Protein AF-B4HH12-F1 (afdb_monomer_lite)

InterPro domains:
  IPR006631 Protein of unknown function DM4/12 [PF07841] (119-167)

pLDDT: mean 72.87, std 14.89, range [39.16, 94.94]

Foldseek 3Di:
DDDDDDPVVVVVVVVVVVVVVVPDPPPPPQADDQPDKDKDKDKDKDWDDDPDPDTDIDMDIDIDIDDRHNDPVVVVPPPVCPVVVVVPPPPPPPVVVVVVPVPDDPPDPDDPPDDDLVNVLVVVLVVCVVVVHHSVVLVVVLVVCVVPPDDPPDDCVVVSVVCSVSRD

Secondary structure (DSSP, 8-state):
----SSSHHHHHHHHHHHHHHH-----------TT-EEEEEEEEEEEE--SSSS-EEEEEEEEEEEEPPSSGGGGG--TTTHHHHHHS------HHHHHHHTTS-SSS---TTPPPHHHHHHHHHHHHHHTT--THHHHHHHHHHHHSPPPS-SS-HHHHHHHHHHH-

Organism: Drosophila sechellia (NCBI:txid7238)

Sequence (168 aa):
MYRSKLQNVGDFGQVILLLITLIRPIHGLLLFPTSTVLQLTSSVSIPADLNTRTKVFTDMGFQMNYNLPPTVSAFYNATIWADELSRRQKRQLDNSLVSNLQQWDLEGGMHPGDFTAGQLYKGIENMLETYGFHRSCLLRSVCELALHPFAEDHFYGMITQVITFLLT

Structure (mmCIF, N/CA/C/O backbone):
data_AF-B4HH12-F1
#
_entry.id   AF-B4HH12-F1
#
loop_
_atom_site.group_PDB
_atom_site.id
_atom_site.type_symbol
_atom_site.label_atom_id
_atom_site.label_alt_id
_atom_site.label_comp_id
_atom_site.label_asym_id
_atom_site.label_entity_id
_atom_site.label_seq_id
_atom_site.pdbx_PDB_ins_code
_atom_site.Cartn_x
_atom_site.Cartn_y
_atom_site.Cartn_z
_atom_site.occupancy
_atom_site.B_iso_or_equiv
_atom_site.auth_seq_id
_atom_site.auth_comp_id
_atom_site.auth_asym_id
_atom_site.auth_atom_id
_atom_site.pdbx_PDB_model_num
ATOM 1 N N . MET A 1 1 ? 40.071 58.045 -19.387 1.00 39.16 1 MET A N 1
ATOM 2 C CA . MET A 1 1 ? 40.021 57.021 -20.453 1.00 39.16 1 MET A CA 1
ATOM 3 C C . MET A 1 1 ? 40.278 55.669 -19.787 1.00 39.16 1 MET A C 1
ATOM 5 O O . MET A 1 1 ? 41.425 55.324 -19.553 1.00 39.16 1 MET A O 1
ATOM 9 N N . TYR A 1 2 ? 39.228 54.988 -19.314 1.00 40.03 2 TYR A N 1
ATOM 10 C CA . TYR A 1 2 ? 39.339 53.777 -18.485 1.00 40.03 2 TYR A CA 1
ATOM 11 C C . TYR A 1 2 ? 38.849 52.573 -19.291 1.00 40.03 2 TYR A C 1
ATOM 13 O O . TYR A 1 2 ? 37.690 52.532 -19.698 1.00 40.03 2 TYR A O 1
ATOM 21 N N . ARG A 1 3 ? 39.745 51.624 -19.570 1.00 53.22 3 ARG A N 1
ATOM 22 C CA . ARG A 1 3 ? 39.457 50.411 -20.340 1.00 53.22 3 ARG A CA 1
ATOM 23 C C . ARG A 1 3 ? 40.089 49.218 -19.633 1.00 53.22 3 ARG A C 1
ATOM 25 O O . ARG A 1 3 ? 41.295 49.047 -19.742 1.00 53.22 3 ARG A O 1
ATOM 32 N N . SER A 1 4 ? 39.280 48.395 -18.961 1.00 50.25 4 SER A N 1
ATOM 33 C CA . SER A 1 4 ? 39.665 47.028 -18.554 1.00 50.25 4 SER A CA 1
ATOM 34 C C . SER A 1 4 ? 38.536 46.283 -17.823 1.00 50.25 4 SER A C 1
ATOM 36 O O . SER A 1 4 ? 38.546 46.164 -16.605 1.00 50.25 4 SER A O 1
ATOM 38 N N . LYS A 1 5 ? 37.562 45.715 -18.551 1.00 49.97 5 LYS A N 1
ATOM 39 C CA . LYS A 1 5 ? 36.618 44.724 -17.976 1.00 49.97 5 LYS A CA 1
ATOM 40 C C . LYS A 1 5 ? 36.126 43.642 -18.957 1.00 49.97 5 LYS A C 1
ATOM 42 O O . LYS A 1 5 ? 35.138 42.986 -18.664 1.00 49.97 5 LYS A O 1
ATOM 47 N N . LEU A 1 6 ? 36.801 43.409 -20.090 1.00 53.72 6 LEU A N 1
ATOM 48 C CA . LEU A 1 6 ? 36.329 42.421 -21.083 1.00 53.72 6 LEU A CA 1
ATOM 49 C C . LEU A 1 6 ? 37.129 41.105 -21.145 1.00 53.72 6 LEU A C 1
ATOM 51 O O . LEU A 1 6 ? 36.667 40.160 -21.768 1.00 53.72 6 LEU A O 1
ATOM 55 N N . GLN A 1 7 ? 38.296 41.011 -20.499 1.00 53.44 7 GLN A N 1
ATOM 56 C CA . GLN A 1 7 ? 39.184 39.847 -20.664 1.00 53.44 7 GLN A CA 1
ATOM 57 C C . GLN A 1 7 ? 38.871 38.675 -19.713 1.00 53.44 7 GLN A C 1
ATOM 59 O O . GLN A 1 7 ? 39.072 37.526 -20.080 1.00 53.44 7 GLN A O 1
ATOM 64 N N . ASN A 1 8 ? 38.300 38.943 -18.532 1.00 52.97 8 ASN A N 1
ATOM 65 C CA . ASN A 1 8 ? 38.002 37.904 -17.532 1.00 52.97 8 ASN A CA 1
ATOM 66 C C . ASN A 1 8 ? 36.734 37.082 -17.826 1.00 52.97 8 ASN A C 1
ATOM 68 O O . ASN A 1 8 ? 36.575 35.996 -17.284 1.00 52.97 8 ASN A O 1
ATOM 72 N N . VAL A 1 9 ? 35.817 37.574 -18.665 1.00 58.72 9 VAL A N 1
ATOM 73 C CA . VAL A 1 9 ? 34.551 36.866 -18.947 1.00 58.72 9 VAL A CA 1
ATOM 74 C C . VAL A 1 9 ? 34.777 35.669 -19.878 1.00 58.72 9 VAL A C 1
ATOM 76 O O . VAL A 1 9 ? 34.131 34.637 -19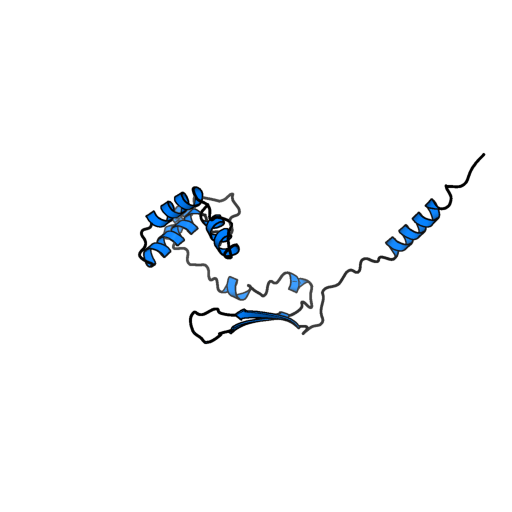.719 1.00 58.72 9 VAL A O 1
ATOM 79 N N . GLY A 1 10 ? 35.728 35.784 -20.813 1.00 58.75 10 GLY A N 1
ATOM 80 C CA . GLY A 1 10 ? 36.083 34.696 -21.726 1.00 58.75 10 GLY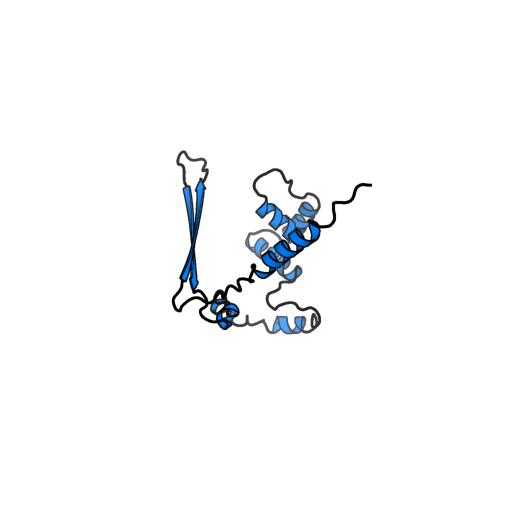 A CA 1
ATOM 81 C C . GLY A 1 10 ? 36.721 33.511 -21.005 1.00 58.75 10 GLY A C 1
ATOM 82 O O . GLY A 1 10 ? 36.354 32.375 -21.278 1.00 58.75 10 GLY A O 1
ATOM 83 N N . ASP A 1 11 ? 37.606 33.780 -20.044 1.00 64.81 11 ASP A N 1
ATOM 84 C CA . ASP A 1 11 ? 38.352 32.751 -19.310 1.00 64.81 11 ASP A CA 1
ATOM 85 C C . ASP A 1 11 ? 37.439 31.946 -18.366 1.00 64.81 11 ASP A C 1
ATOM 87 O O . ASP A 1 11 ? 37.419 30.718 -18.393 1.00 64.81 11 ASP A O 1
ATOM 91 N N . PHE A 1 12 ? 36.549 32.628 -17.632 1.00 67.38 12 PHE A N 1
ATOM 92 C CA . PHE A 1 12 ? 35.521 31.961 -16.822 1.00 67.38 12 PHE A CA 1
ATOM 93 C C . PHE A 1 12 ? 34.551 31.127 -17.668 1.00 67.38 12 PHE A C 1
ATOM 95 O O . PHE A 1 12 ? 34.197 30.016 -17.278 1.00 67.38 12 PHE A O 1
ATOM 102 N N . GLY A 1 13 ? 34.138 31.634 -18.835 1.00 73.12 13 GLY A N 1
ATOM 103 C CA . GLY A 1 13 ? 33.283 30.891 -19.760 1.00 73.12 13 GLY A CA 1
ATOM 104 C C . GLY A 1 13 ? 33.956 29.623 -20.288 1.00 73.12 13 GLY A C 1
ATOM 105 O O . GLY A 1 13 ? 33.317 28.574 -20.346 1.00 73.12 13 GLY A O 1
ATOM 106 N N . GLN A 1 14 ? 35.253 29.693 -20.605 1.00 73.88 14 GLN A N 1
ATOM 107 C CA . GLN A 1 14 ? 36.042 28.544 -21.060 1.00 73.88 14 GLN A CA 1
ATOM 108 C C . GLN A 1 14 ? 36.199 27.494 -19.956 1.00 73.88 14 GLN A C 1
ATOM 110 O O . GLN A 1 14 ? 36.003 26.309 -20.217 1.00 73.88 14 GLN A O 1
ATOM 115 N N . VAL A 1 15 ? 36.474 27.918 -18.718 1.00 77.12 15 VAL A N 1
ATOM 116 C CA . VAL A 1 15 ? 36.591 27.022 -17.556 1.00 77.12 15 VAL A CA 1
ATOM 117 C C . VAL A 1 15 ? 35.260 26.338 -17.243 1.00 77.12 15 VAL A C 1
ATOM 119 O O . VAL A 1 15 ? 35.249 25.140 -16.978 1.00 77.12 15 VAL A O 1
ATOM 122 N N . ILE A 1 16 ? 34.134 27.052 -17.331 1.00 77.00 16 ILE A N 1
ATOM 123 C CA . ILE A 1 16 ? 32.794 26.476 -17.135 1.00 77.00 16 ILE A CA 1
ATOM 124 C C . ILE A 1 16 ? 32.480 25.443 -18.224 1.00 77.00 16 ILE A C 1
ATOM 126 O O . ILE A 1 16 ? 31.984 24.363 -17.911 1.00 77.00 16 ILE A O 1
ATOM 130 N N . LEU A 1 17 ? 32.808 25.723 -19.488 1.00 72.62 17 LEU A N 1
ATOM 131 C CA . LEU A 1 17 ? 32.601 24.778 -20.589 1.00 72.62 17 LEU A CA 1
ATOM 132 C C . LEU A 1 17 ? 33.483 23.522 -20.440 1.00 72.62 17 LEU A C 1
ATOM 134 O O . LEU A 1 17 ? 33.028 22.403 -20.688 1.00 72.62 17 LEU A O 1
ATOM 138 N N . LEU A 1 18 ? 34.723 23.691 -19.973 1.00 72.06 18 LEU A N 1
ATOM 139 C CA . LEU A 1 18 ? 35.629 22.595 -19.610 1.00 72.06 18 LEU A CA 1
ATOM 140 C C . LEU A 1 18 ? 35.088 21.773 -18.433 1.00 72.06 18 LEU A C 1
ATOM 142 O O . LEU A 1 18 ? 35.138 20.547 -18.469 1.00 72.06 18 LEU A O 1
ATOM 146 N N . LEU A 1 19 ? 34.513 22.424 -17.419 1.00 68.25 19 LEU A N 1
ATOM 147 C CA . LEU A 1 19 ? 33.891 21.736 -16.288 1.00 68.25 19 LEU A CA 1
ATOM 148 C C . LEU A 1 19 ? 32.673 20.918 -16.734 1.00 68.25 19 LEU A C 1
ATOM 150 O O . LEU A 1 19 ? 32.549 19.757 -16.361 1.00 68.25 19 LEU A O 1
ATOM 154 N N . ILE A 1 20 ? 31.802 21.493 -17.571 1.00 70.25 20 ILE A N 1
ATOM 155 C CA . ILE A 1 20 ? 30.596 20.827 -18.088 1.00 70.25 20 ILE A CA 1
ATOM 156 C C . ILE A 1 20 ? 30.962 19.620 -18.960 1.00 70.25 20 ILE A C 1
ATOM 158 O O . ILE A 1 20 ? 30.307 18.587 -18.879 1.00 70.25 20 ILE A O 1
ATOM 162 N N . THR A 1 21 ? 32.031 19.712 -19.754 1.00 66.31 21 THR A N 1
ATOM 163 C CA . THR A 1 21 ? 32.511 18.592 -20.585 1.00 66.31 21 THR A CA 1
ATOM 164 C C . THR A 1 21 ? 33.245 17.509 -19.784 1.00 66.31 21 THR A C 1
ATOM 166 O O . THR A 1 21 ? 33.254 16.350 -20.206 1.00 66.31 21 THR A O 1
ATOM 169 N N . LEU A 1 22 ? 33.809 17.840 -18.613 1.00 64.81 22 LEU A N 1
ATOM 170 C CA . LEU A 1 22 ? 34.365 16.858 -17.670 1.00 64.81 22 LEU A CA 1
ATOM 171 C C . LEU A 1 22 ? 33.295 16.118 -16.859 1.00 64.81 22 LEU A C 1
ATOM 173 O O . LEU A 1 22 ? 33.559 15.009 -16.388 1.00 64.81 22 LEU A O 1
ATOM 177 N N . ILE A 1 23 ? 32.094 16.685 -16.716 1.00 66.94 23 ILE A N 1
ATOM 178 C CA . ILE A 1 23 ? 30.938 15.986 -16.148 1.00 66.94 23 ILE A CA 1
ATOM 179 C C . ILE A 1 23 ? 30.432 15.008 -17.210 1.00 66.94 23 ILE A C 1
ATOM 181 O O . ILE A 1 23 ? 29.452 15.241 -17.917 1.00 66.94 23 ILE A O 1
ATOM 185 N N . ARG A 1 24 ? 31.130 13.878 -17.357 1.00 64.56 24 ARG A N 1
ATOM 186 C CA . ARG A 1 24 ? 30.577 12.745 -18.094 1.00 64.56 24 ARG A CA 1
ATOM 187 C C . ARG A 1 24 ? 29.300 12.319 -17.368 1.00 64.56 24 ARG A C 1
ATOM 189 O O . ARG A 1 24 ? 29.374 12.059 -16.165 1.00 64.56 24 ARG A O 1
ATOM 196 N N . PRO A 1 25 ? 28.149 12.208 -18.051 1.00 63.88 25 PRO A N 1
ATOM 197 C CA . PRO A 1 25 ? 26.990 11.567 -17.460 1.00 63.88 25 PRO A CA 1
ATOM 198 C C . PRO A 1 25 ? 27.400 10.140 -17.105 1.00 63.88 25 PRO A C 1
ATOM 200 O O . PRO A 1 25 ? 27.699 9.322 -17.983 1.00 63.88 25 PRO A O 1
ATOM 203 N N . ILE A 1 26 ? 27.482 9.865 -15.805 1.00 61.69 26 ILE A N 1
ATOM 204 C CA . ILE A 1 26 ? 27.681 8.518 -15.291 1.00 61.69 26 ILE A CA 1
ATOM 205 C C . ILE A 1 26 ? 26.377 7.794 -15.601 1.00 61.69 26 ILE A C 1
ATOM 207 O O . ILE A 1 26 ? 25.414 7.855 -14.842 1.00 61.69 26 ILE A O 1
ATOM 211 N N . HIS A 1 27 ? 26.314 7.169 -16.772 1.00 56.72 27 HIS A N 1
ATOM 212 C CA . HIS A 1 27 ? 25.242 6.247 -17.092 1.00 56.72 27 HIS A CA 1
ATOM 213 C C . HIS A 1 27 ? 25.460 5.029 -16.199 1.00 56.72 27 HIS A C 1
ATOM 215 O O . HIS A 1 27 ? 26.267 4.151 -16.498 1.00 56.72 27 HIS A O 1
ATOM 221 N N . GLY A 1 28 ? 24.808 5.041 -15.038 1.00 61.44 28 GLY A N 1
ATOM 222 C CA . GLY A 1 28 ? 24.802 3.918 -14.119 1.00 61.44 28 GLY A CA 1
ATOM 223 C C . GLY A 1 28 ? 24.061 2.761 -14.770 1.00 61.44 28 GLY A C 1
ATOM 224 O O . GLY A 1 28 ? 22.835 2.759 -14.835 1.00 61.44 28 GLY A O 1
ATOM 225 N N . LEU A 1 29 ? 24.807 1.785 -15.275 1.00 65.06 29 LEU A N 1
ATOM 226 C CA . LEU A 1 29 ? 24.247 0.511 -15.691 1.00 65.06 29 LEU A CA 1
ATOM 227 C C . LEU A 1 29 ? 23.844 -0.238 -14.410 1.00 65.06 29 LEU A C 1
ATOM 229 O O . LEU A 1 29 ? 24.700 -0.785 -13.724 1.00 65.06 29 LEU A O 1
ATOM 233 N N . LEU A 1 30 ? 22.552 -0.238 -14.066 1.00 72.88 30 LEU A N 1
ATOM 234 C CA . LEU A 1 30 ? 21.973 -0.951 -12.910 1.00 72.88 30 LEU A CA 1
ATOM 235 C C . LEU A 1 30 ? 21.948 -2.485 -13.109 1.00 72.88 30 LEU A C 1
ATOM 237 O O . LEU A 1 30 ? 21.033 -3.165 -12.656 1.00 72.88 30 LEU A O 1
ATOM 241 N N . LEU A 1 31 ? 22.929 -3.040 -13.822 1.00 82.56 31 LEU A N 1
ATOM 242 C CA . LEU A 1 31 ? 23.078 -4.480 -13.992 1.00 82.56 31 LEU A CA 1
ATOM 243 C C . LEU A 1 31 ? 24.026 -5.004 -12.926 1.00 82.56 31 LEU A C 1
ATOM 245 O O . LEU A 1 31 ? 25.172 -4.563 -12.821 1.00 82.56 31 LEU A O 1
ATOM 249 N N . PHE A 1 32 ? 23.539 -5.958 -12.147 1.00 86.69 32 PHE A N 1
ATOM 250 C CA . PHE A 1 32 ? 24.303 -6.560 -11.067 1.00 86.69 32 PHE A CA 1
ATOM 251 C C . PHE A 1 32 ? 24.727 -7.986 -11.444 1.00 86.69 32 PHE A C 1
ATOM 253 O O . PHE A 1 32 ? 24.035 -8.652 -12.215 1.00 86.69 32 PHE A O 1
ATOM 260 N N . PRO A 1 33 ? 25.861 -8.489 -10.929 1.00 87.75 33 PRO A N 1
ATOM 261 C CA . PRO A 1 33 ? 26.263 -9.874 -11.143 1.00 87.75 33 PRO A CA 1
ATOM 262 C C . PRO A 1 33 ? 25.163 -10.873 -10.768 1.00 87.75 33 PRO A C 1
ATOM 264 O O . PRO A 1 33 ? 24.355 -10.633 -9.864 1.00 87.75 33 PRO A O 1
ATOM 267 N N . THR A 1 34 ? 25.162 -12.028 -11.434 1.00 81.69 34 THR A N 1
ATOM 268 C CA . THR A 1 34 ? 24.257 -13.133 -11.102 1.00 81.69 34 THR A CA 1
ATOM 269 C C . THR A 1 34 ? 24.426 -13.520 -9.630 1.00 81.69 34 THR A C 1
ATOM 271 O O . THR A 1 34 ? 25.556 -13.712 -9.188 1.00 81.69 34 THR A O 1
ATOM 274 N N . SER A 1 35 ? 23.314 -13.667 -8.897 1.00 84.38 35 SER A N 1
ATOM 275 C CA . SER A 1 35 ? 23.266 -13.976 -7.452 1.00 84.38 35 SER A CA 1
ATOM 276 C C . SER A 1 35 ? 23.506 -12.801 -6.488 1.00 84.38 35 SER A C 1
ATOM 278 O O . SER A 1 35 ? 23.854 -13.013 -5.325 1.00 84.38 35 SER A O 1
ATOM 280 N N . THR A 1 36 ? 23.294 -11.562 -6.928 1.00 88.31 36 THR A N 1
ATOM 281 C CA . THR A 1 36 ? 23.292 -10.398 -6.030 1.00 88.31 36 THR A CA 1
ATOM 282 C C . THR A 1 36 ? 21.926 -10.192 -5.372 1.00 88.31 36 THR A C 1
ATOM 284 O O . THR A 1 36 ? 20.888 -10.194 -6.035 1.00 88.31 36 THR A O 1
ATOM 287 N N . VAL A 1 37 ? 21.931 -10.008 -4.048 1.00 89.00 37 VAL A N 1
ATOM 288 C CA . VAL A 1 37 ? 20.721 -9.814 -3.238 1.00 89.00 37 VAL A CA 1
ATOM 289 C C . VAL A 1 37 ? 20.834 -8.502 -2.471 1.00 89.00 37 VAL A C 1
ATOM 291 O O . VAL A 1 37 ? 21.808 -8.276 -1.754 1.00 89.00 37 VAL A O 1
ATOM 294 N N . LEU A 1 38 ? 19.828 -7.641 -2.620 1.00 89.50 38 LEU A N 1
ATOM 295 C CA . LEU A 1 38 ? 19.630 -6.447 -1.810 1.00 89.50 38 LEU A CA 1
ATOM 296 C C . LEU A 1 38 ? 18.666 -6.777 -0.671 1.00 89.50 38 LEU A C 1
ATOM 298 O O . LEU A 1 38 ? 17.506 -7.106 -0.915 1.00 89.50 38 LEU A O 1
ATOM 302 N N . GLN A 1 39 ? 19.130 -6.644 0.567 1.00 93.69 39 GLN A N 1
ATOM 303 C CA . GLN A 1 39 ? 18.301 -6.826 1.752 1.00 93.69 39 GLN A CA 1
ATOM 304 C C . GLN A 1 39 ? 18.005 -5.473 2.403 1.00 93.69 39 GLN A C 1
ATOM 306 O O . GLN A 1 39 ? 18.923 -4.749 2.789 1.00 93.69 39 GLN A O 1
ATOM 311 N N . LEU A 1 40 ? 16.721 -5.154 2.557 1.00 92.62 40 LEU A N 1
ATOM 312 C CA . LEU A 1 40 ? 16.240 -4.017 3.334 1.00 92.62 40 LEU A CA 1
ATOM 313 C C . LEU A 1 40 ? 15.618 -4.535 4.629 1.00 92.62 40 LEU A C 1
ATOM 315 O O . LEU A 1 40 ? 14.650 -5.295 4.600 1.00 92.62 40 LEU A O 1
ATOM 319 N N . THR A 1 41 ? 16.172 -4.112 5.762 1.00 94.94 41 THR A N 1
ATOM 320 C CA . THR A 1 41 ? 15.632 -4.420 7.088 1.00 94.94 41 THR A CA 1
ATOM 321 C C . THR A 1 41 ? 15.168 -3.125 7.741 1.00 94.94 41 THR A C 1
ATOM 323 O O . THR A 1 41 ? 15.929 -2.164 7.821 1.00 94.94 41 THR A O 1
ATOM 326 N N . SER A 1 42 ? 13.925 -3.096 8.212 1.00 94.31 42 SER A N 1
ATOM 327 C CA . SER A 1 42 ? 13.353 -1.982 8.967 1.00 94.31 42 SER A CA 1
ATOM 328 C C . SER A 1 42 ? 12.739 -2.517 10.251 1.00 94.31 42 SER A C 1
ATOM 330 O O . SER A 1 42 ? 12.119 -3.578 10.245 1.00 94.31 42 SER A O 1
ATOM 332 N N . SER A 1 43 ? 12.918 -1.806 11.357 1.00 94.44 43 SER A N 1
ATOM 333 C CA . SER A 1 43 ? 12.289 -2.147 12.627 1.00 94.44 43 SER A CA 1
ATOM 334 C C . SER A 1 43 ? 11.617 -0.924 13.229 1.00 94.44 43 SER A C 1
ATOM 336 O O . SER A 1 43 ? 12.129 0.193 13.153 1.00 94.44 43 SER A O 1
ATOM 338 N N . VAL A 1 44 ? 10.449 -1.147 13.820 1.00 92.56 44 VAL A N 1
ATOM 339 C CA . VAL A 1 44 ? 9.661 -0.128 14.507 1.00 92.56 44 VAL A CA 1
ATOM 340 C C . VAL A 1 44 ? 9.297 -0.677 15.876 1.00 92.56 44 VAL A C 1
ATOM 342 O O . VAL A 1 44 ? 8.698 -1.745 15.967 1.00 92.56 44 VAL A O 1
ATOM 345 N N . SER A 1 45 ? 9.658 0.048 16.930 1.00 92.56 45 SER A N 1
ATOM 346 C CA . SER A 1 45 ? 9.293 -0.281 18.305 1.00 92.56 45 SER A CA 1
ATOM 347 C C . SER A 1 45 ? 8.336 0.774 18.845 1.00 92.56 45 SER A C 1
ATOM 349 O O . SER A 1 45 ? 8.589 1.977 18.749 1.00 92.56 45 SER A O 1
ATOM 351 N N . ILE A 1 46 ? 7.201 0.330 19.380 1.00 88.50 46 ILE A N 1
ATOM 352 C CA . ILE A 1 46 ? 6.155 1.211 19.902 1.00 88.50 46 ILE A CA 1
ATOM 353 C C . ILE A 1 46 ? 5.869 0.812 21.353 1.00 88.50 46 ILE A C 1
ATOM 355 O O . ILE A 1 46 ? 5.545 -0.353 21.616 1.00 88.50 46 ILE A O 1
ATOM 359 N N . PRO A 1 47 ? 5.976 1.747 22.316 1.00 85.69 47 PRO A N 1
ATOM 360 C CA . PRO A 1 47 ? 5.524 1.492 23.675 1.00 85.69 47 PRO A CA 1
ATOM 361 C C . PRO A 1 47 ? 3.994 1.390 23.685 1.00 85.69 47 PRO A C 1
ATOM 363 O O . PRO A 1 47 ? 3.302 2.312 23.259 1.00 85.69 47 PRO A O 1
ATOM 366 N N . ALA A 1 48 ? 3.465 0.270 24.173 1.00 79.88 48 ALA A N 1
ATOM 367 C CA . ALA A 1 48 ? 2.034 0.095 24.369 1.00 79.88 48 ALA A CA 1
ATOM 368 C C . ALA A 1 48 ? 1.664 0.614 25.766 1.00 79.88 48 ALA A C 1
ATOM 370 O O . ALA A 1 48 ? 2.041 0.022 26.782 1.00 79.88 48 ALA A O 1
ATOM 371 N N . ASP A 1 49 ? 0.960 1.746 25.810 1.00 73.50 49 ASP A N 1
ATOM 372 C CA . ASP A 1 49 ? 0.502 2.355 27.058 1.00 73.50 49 ASP A CA 1
ATOM 373 C C . ASP A 1 49 ? -0.788 1.660 27.521 1.00 73.50 49 ASP A C 1
ATOM 375 O O . ASP A 1 49 ? -1.878 1.901 27.001 1.00 73.50 49 ASP A O 1
ATOM 379 N N . LEU A 1 50 ? -0.649 0.702 28.441 1.00 72.44 50 LEU A N 1
ATOM 380 C CA . LEU A 1 50 ? -1.767 -0.022 29.047 1.00 72.44 50 LEU A CA 1
ATOM 381 C C . LEU A 1 50 ? -2.033 0.527 30.455 1.00 72.44 50 LEU A C 1
ATOM 383 O O . LEU A 1 50 ? -1.108 0.808 31.208 1.00 72.44 50 LEU A O 1
ATOM 387 N N . ASN A 1 51 ? -3.306 0.562 30.866 1.00 73.38 51 ASN A N 1
ATOM 388 C CA . ASN A 1 51 ? -3.766 1.003 32.199 1.00 73.38 51 ASN A CA 1
ATOM 389 C C . ASN A 1 51 ? -3.290 0.102 33.374 1.00 73.38 51 ASN A C 1
ATOM 391 O O . ASN A 1 51 ? -3.692 0.258 34.525 1.00 73.38 51 ASN A O 1
ATOM 395 N N . THR A 1 52 ? -2.451 -0.893 33.102 1.00 68.44 52 THR A N 1
ATOM 396 C CA . THR A 1 52 ? -1.900 -1.828 34.089 1.00 68.44 52 THR A CA 1
ATOM 397 C C . THR A 1 52 ? -0.441 -1.486 34.383 1.00 68.44 52 THR A C 1
ATOM 399 O O . THR A 1 52 ? 0.284 -1.078 33.487 1.00 68.44 52 THR A O 1
ATOM 402 N N . ARG A 1 53 ? 0.035 -1.717 35.618 1.00 71.12 53 ARG A N 1
ATOM 403 C CA . ARG A 1 53 ? 1.403 -1.392 36.107 1.00 71.12 53 ARG A CA 1
ATOM 404 C C . ARG A 1 53 ? 2.585 -2.000 35.314 1.00 71.12 53 ARG A C 1
ATOM 406 O O . ARG A 1 53 ? 3.735 -1.805 35.702 1.00 71.12 53 ARG A O 1
ATOM 413 N N . THR A 1 54 ? 2.339 -2.744 34.243 1.00 73.44 54 THR A N 1
ATOM 414 C CA . THR A 1 54 ? 3.341 -3.414 33.408 1.00 73.44 54 THR A CA 1
ATOM 415 C C . THR A 1 54 ? 3.511 -2.681 32.080 1.00 73.44 54 THR A C 1
ATOM 417 O O . THR A 1 54 ? 2.555 -2.560 31.319 1.00 73.44 54 THR A O 1
ATOM 420 N N . LYS A 1 55 ? 4.736 -2.233 31.778 1.00 77.25 55 LYS A N 1
ATOM 421 C CA . LYS A 1 55 ? 5.073 -1.640 30.477 1.00 77.25 55 LYS A CA 1
ATOM 422 C C . LYS A 1 55 ? 5.247 -2.749 29.444 1.00 77.25 55 LYS A C 1
ATOM 424 O O . LYS A 1 55 ? 6.053 -3.652 29.661 1.00 77.25 55 LYS A O 1
ATOM 429 N N . VAL A 1 56 ? 4.508 -2.671 28.342 1.00 83.00 56 VAL A N 1
ATOM 430 C CA . VAL A 1 56 ? 4.602 -3.611 27.219 1.00 83.00 56 VAL A CA 1
ATOM 431 C C . VAL A 1 56 ? 5.179 -2.866 26.020 1.00 83.00 56 VAL A C 1
ATOM 433 O O . VAL A 1 56 ? 4.781 -1.740 25.733 1.00 83.00 56 VAL A O 1
ATOM 436 N N . PHE A 1 57 ? 6.128 -3.485 25.325 1.00 87.00 57 PHE A N 1
ATOM 437 C CA . PHE A 1 57 ? 6.705 -2.956 24.092 1.00 87.00 57 PHE A CA 1
ATOM 438 C C . PHE A 1 57 ? 6.295 -3.865 22.940 1.00 87.00 57 PHE A C 1
ATOM 440 O O . PHE A 1 57 ? 6.313 -5.088 23.082 1.00 87.00 57 PHE A O 1
ATOM 447 N N . THR A 1 58 ? 5.878 -3.263 21.829 1.00 87.25 58 THR A N 1
ATOM 448 C CA . THR A 1 58 ? 5.566 -3.988 20.596 1.00 87.25 58 THR A CA 1
ATOM 449 C C . THR A 1 58 ? 6.629 -3.664 19.565 1.00 87.25 58 THR A C 1
ATOM 451 O O . THR A 1 58 ? 6.773 -2.506 19.175 1.00 87.25 58 THR A O 1
ATOM 454 N N . ASP A 1 59 ? 7.340 -4.692 19.116 1.00 92.00 59 ASP A N 1
ATOM 455 C CA . ASP A 1 59 ? 8.384 -4.577 18.107 1.00 92.00 59 ASP A CA 1
ATOM 456 C C . ASP A 1 59 ? 7.905 -5.208 16.797 1.00 92.00 59 ASP A C 1
ATOM 458 O O . ASP A 1 59 ? 7.500 -6.370 16.751 1.00 92.00 59 ASP A O 1
ATOM 462 N N . MET A 1 60 ? 7.950 -4.434 15.718 1.00 91.06 60 MET A N 1
ATOM 463 C CA . MET A 1 60 ? 7.669 -4.887 14.361 1.00 91.06 60 MET A CA 1
ATOM 464 C C . MET A 1 60 ? 8.971 -4.903 13.570 1.00 91.06 60 MET A C 1
ATOM 466 O O . MET A 1 60 ? 9.641 -3.880 13.442 1.00 91.06 60 MET A O 1
ATOM 470 N N . GLY A 1 61 ? 9.330 -6.069 13.038 1.00 93.12 61 GLY A N 1
ATOM 471 C CA . GLY A 1 61 ? 10.472 -6.244 12.149 1.00 93.12 61 GLY A CA 1
ATOM 472 C C . GLY A 1 61 ? 10.006 -6.535 10.728 1.00 93.12 61 GLY A C 1
ATOM 473 O O . GLY A 1 61 ? 9.243 -7.469 10.501 1.00 93.12 61 GLY A O 1
ATOM 474 N N . PHE A 1 62 ? 10.497 -5.757 9.772 1.00 93.00 62 PHE A N 1
ATOM 475 C CA . PHE A 1 62 ? 10.293 -5.953 8.345 1.00 93.00 62 PHE A CA 1
ATOM 476 C C . PHE A 1 62 ? 11.623 -6.343 7.711 1.00 93.00 62 PHE A C 1
ATOM 478 O O . PHE A 1 62 ? 12.627 -5.648 7.869 1.00 93.00 62 PHE A O 1
ATOM 485 N N . GLN A 1 63 ? 11.625 -7.443 6.967 1.00 93.75 63 GLN A N 1
ATOM 486 C CA . GLN A 1 63 ? 12.757 -7.856 6.150 1.00 93.75 63 GLN A CA 1
ATOM 487 C C . GLN A 1 63 ? 12.270 -8.060 4.722 1.00 93.75 63 GLN A C 1
ATOM 489 O O . GLN A 1 63 ? 11.335 -8.819 4.476 1.00 93.75 63 GLN A O 1
ATOM 494 N N . MET A 1 64 ? 12.911 -7.375 3.785 1.00 90.31 64 MET A N 1
ATOM 495 C CA . MET A 1 64 ? 12.630 -7.484 2.362 1.00 90.31 64 MET A CA 1
ATOM 496 C C . MET A 1 64 ? 13.913 -7.884 1.644 1.00 90.31 64 MET A C 1
ATOM 498 O O . MET A 1 64 ? 14.930 -7.204 1.767 1.00 90.31 64 MET A O 1
ATOM 502 N N . ASN A 1 65 ? 13.859 -8.980 0.893 1.00 89.81 65 ASN A N 1
ATOM 503 C CA . ASN A 1 65 ? 14.977 -9.480 0.101 1.00 89.81 65 ASN A CA 1
ATOM 504 C C . ASN A 1 65 ? 14.639 -9.340 -1.383 1.00 89.81 65 ASN A C 1
ATOM 506 O O . ASN A 1 65 ? 13.654 -9.907 -1.851 1.00 89.81 65 ASN A O 1
ATOM 510 N N . TYR A 1 66 ? 15.465 -8.600 -2.115 1.00 85.12 66 TYR A N 1
ATOM 511 C CA . TYR A 1 66 ? 15.300 -8.341 -3.539 1.00 85.12 66 TYR A CA 1
ATOM 512 C C . TYR A 1 66 ? 16.470 -8.937 -4.315 1.00 85.12 66 TYR A C 1
ATOM 514 O O . TYR A 1 66 ? 17.623 -8.564 -4.102 1.00 85.12 66 TYR A O 1
ATOM 522 N N . ASN A 1 67 ? 16.176 -9.835 -5.254 1.00 86.00 67 ASN A N 1
ATOM 523 C CA . ASN A 1 67 ? 17.170 -10.284 -6.224 1.00 86.00 67 ASN A CA 1
ATOM 524 C C . ASN A 1 67 ? 17.418 -9.153 -7.219 1.00 86.00 67 ASN A C 1
ATOM 526 O O . ASN A 1 67 ? 16.492 -8.709 -7.900 1.00 86.00 67 ASN A O 1
ATOM 530 N N . LEU A 1 68 ? 18.657 -8.679 -7.293 1.00 86.69 68 LEU A N 1
ATOM 531 C CA . LEU A 1 68 ? 19.003 -7.589 -8.191 1.00 86.69 68 LEU A CA 1
ATOM 532 C C . LEU A 1 68 ? 19.065 -8.097 -9.644 1.00 86.69 68 LEU A C 1
ATOM 534 O O . LEU A 1 68 ? 19.535 -9.212 -9.889 1.00 86.69 68 LEU A O 1
ATOM 538 N N . PRO A 1 69 ? 18.572 -7.312 -10.617 1.00 85.94 69 PRO A N 1
ATOM 539 C CA . PRO A 1 69 ? 18.433 -7.760 -11.996 1.00 85.94 69 PRO A CA 1
ATOM 540 C C . PRO A 1 69 ? 19.803 -7.871 -12.693 1.00 85.94 69 PRO A C 1
ATOM 542 O O . PRO A 1 69 ? 20.520 -6.872 -12.807 1.00 85.94 69 PRO A O 1
ATOM 545 N N . PRO A 1 70 ? 20.169 -9.055 -13.225 1.00 85.38 70 PRO A N 1
ATOM 546 C CA . PRO A 1 70 ? 21.385 -9.211 -14.020 1.00 85.38 70 PRO A CA 1
ATOM 547 C C . PRO A 1 70 ? 21.193 -8.805 -15.486 1.00 85.38 70 PRO A C 1
ATOM 549 O O . PRO A 1 70 ? 22.167 -8.636 -16.217 1.00 85.38 70 PRO A O 1
ATOM 552 N N . THR A 1 71 ? 19.942 -8.651 -15.936 1.00 85.44 71 THR A N 1
ATOM 553 C CA . THR A 1 71 ? 19.579 -8.330 -17.321 1.00 85.44 71 THR A CA 1
ATOM 554 C C . THR A 1 71 ? 18.541 -7.212 -17.387 1.00 85.44 71 THR A C 1
ATOM 556 O O . THR A 1 71 ? 17.735 -7.024 -16.478 1.00 85.44 71 THR A O 1
ATOM 559 N N . VAL A 1 72 ? 18.509 -6.493 -18.514 1.00 82.75 72 VAL A N 1
ATOM 560 C CA . VAL A 1 72 ? 17.552 -5.395 -18.752 1.00 82.75 72 VAL A CA 1
ATOM 561 C C . VAL A 1 72 ? 16.089 -5.854 -18.792 1.00 82.75 72 VAL A C 1
ATOM 563 O O . VAL A 1 72 ? 15.191 -5.094 -18.446 1.00 82.75 72 VAL A O 1
ATOM 566 N N . SER A 1 73 ? 15.829 -7.108 -19.172 1.00 80.31 73 SER A N 1
ATOM 567 C CA . SER A 1 73 ? 14.473 -7.665 -19.207 1.00 80.31 73 SER A CA 1
ATOM 568 C C . SER A 1 73 ? 13.886 -7.899 -17.813 1.00 80.31 73 SER A C 1
ATOM 570 O O . SER A 1 73 ? 12.668 -7.882 -17.655 1.00 80.31 73 SER A O 1
ATOM 572 N N . ALA A 1 74 ? 14.731 -8.074 -16.793 1.00 75.62 74 ALA A N 1
ATOM 573 C CA . ALA A 1 74 ? 14.287 -8.321 -15.426 1.00 75.62 74 ALA A CA 1
ATOM 574 C C . ALA A 1 74 ? 13.673 -7.078 -14.750 1.00 75.62 74 ALA A C 1
ATOM 576 O O . ALA A 1 74 ? 12.897 -7.238 -13.815 1.00 75.62 74 ALA A O 1
ATOM 577 N N . PHE A 1 75 ? 13.928 -5.859 -15.246 1.00 74.56 75 PHE A N 1
ATOM 578 C CA . PHE A 1 75 ? 13.293 -4.632 -14.731 1.00 74.56 75 PHE A CA 1
ATOM 579 C C . PHE A 1 75 ? 11.791 -4.556 -15.009 1.00 74.56 75 PHE A C 1
ATOM 581 O O . PHE A 1 75 ? 11.057 -3.901 -14.276 1.00 74.56 75 PHE A O 1
ATOM 588 N N . TYR A 1 76 ? 11.338 -5.221 -16.070 1.00 69.62 76 TYR A N 1
ATOM 589 C CA . TYR A 1 76 ? 9.943 -5.193 -16.504 1.00 69.62 76 TYR A CA 1
ATOM 590 C C . TYR A 1 76 ? 9.153 -6.411 -16.016 1.00 69.62 76 TYR A C 1
ATOM 592 O O . TYR A 1 76 ? 7.946 -6.490 -16.229 1.00 69.62 76 TYR A O 1
ATOM 600 N N . ASN A 1 77 ? 9.817 -7.360 -15.350 1.00 66.62 77 ASN A N 1
ATOM 601 C CA . ASN A 1 77 ? 9.179 -8.527 -14.763 1.00 66.62 77 ASN A CA 1
ATOM 602 C C . ASN A 1 77 ? 8.927 -8.265 -13.274 1.00 66.62 77 ASN A C 1
ATOM 604 O O . ASN A 1 77 ? 9.793 -8.511 -12.435 1.00 66.62 77 ASN A O 1
ATOM 608 N N . ALA A 1 78 ? 7.756 -7.718 -12.946 1.00 59.06 78 ALA A N 1
ATOM 609 C CA . ALA A 1 78 ? 7.361 -7.482 -11.562 1.00 59.06 78 ALA A CA 1
ATOM 610 C C . ALA A 1 78 ? 7.150 -8.824 -10.834 1.00 59.06 78 ALA A C 1
ATOM 612 O O . ALA A 1 78 ? 6.063 -9.400 -10.835 1.00 59.06 78 ALA A O 1
ATOM 613 N N . THR A 1 79 ? 8.201 -9.323 -10.185 1.00 57.88 79 THR A N 1
ATOM 614 C CA . THR A 1 79 ? 8.196 -10.589 -9.434 1.00 57.88 79 THR A CA 1
ATOM 615 C C . THR A 1 79 ? 7.240 -10.582 -8.243 1.00 57.88 79 THR A C 1
ATOM 617 O O . THR A 1 79 ? 6.761 -11.639 -7.849 1.00 57.88 79 THR A O 1
ATOM 620 N N . ILE A 1 80 ? 6.902 -9.405 -7.710 1.00 57.53 80 ILE A N 1
ATOM 621 C CA . ILE A 1 80 ? 6.054 -9.248 -6.517 1.00 57.53 80 ILE A CA 1
ATOM 622 C C . ILE A 1 80 ? 4.603 -9.708 -6.777 1.00 57.53 80 ILE A C 1
ATOM 624 O O . ILE A 1 80 ? 3.907 -10.087 -5.842 1.00 57.53 80 ILE A O 1
ATOM 628 N N . TRP A 1 81 ? 4.150 -9.739 -8.039 1.00 51.66 81 TRP A N 1
ATOM 629 C CA . TRP A 1 81 ? 2.761 -10.086 -8.379 1.00 51.66 81 TRP A CA 1
ATOM 630 C C . TRP A 1 81 ? 2.602 -11.160 -9.453 1.00 51.66 81 TRP A C 1
ATOM 632 O O . TRP A 1 81 ? 1.471 -11.471 -9.823 1.00 51.66 81 TRP A O 1
ATOM 642 N N . ALA A 1 82 ? 3.694 -11.739 -9.955 1.00 56.12 82 ALA A N 1
ATOM 643 C CA . ALA A 1 82 ? 3.616 -12.728 -11.027 1.00 56.12 82 ALA A CA 1
ATOM 644 C C . ALA A 1 82 ? 2.790 -13.966 -10.621 1.00 56.12 82 ALA A C 1
ATOM 646 O O . ALA A 1 82 ? 2.010 -14.463 -11.433 1.00 56.12 82 ALA A O 1
ATOM 647 N N . ASP A 1 83 ? 2.900 -14.420 -9.366 1.00 55.75 83 ASP A N 1
ATOM 648 C CA . ASP A 1 83 ? 2.146 -15.576 -8.850 1.00 55.75 83 ASP A CA 1
ATOM 649 C C . ASP A 1 83 ? 0.773 -15.182 -8.269 1.00 55.75 83 ASP A C 1
ATOM 651 O O . ASP A 1 83 ? -0.230 -15.840 -8.518 1.00 55.75 83 ASP A O 1
ATOM 655 N N . GLU A 1 84 ? 0.666 -14.048 -7.571 1.00 53.31 84 GLU A N 1
ATOM 656 C CA . GLU A 1 84 ? -0.601 -13.620 -6.954 1.00 53.31 84 GLU A CA 1
ATOM 657 C C . GLU A 1 84 ? -1.653 -13.179 -7.997 1.00 53.31 84 GLU A C 1
ATOM 659 O O . GLU A 1 84 ? -2.844 -13.466 -7.852 1.00 53.31 84 GLU A O 1
ATOM 664 N N . LEU A 1 85 ? -1.234 -12.514 -9.086 1.00 53.56 85 LEU A N 1
ATOM 665 C CA . LEU A 1 85 ? -2.130 -12.150 -10.196 1.00 53.56 85 LEU A CA 1
ATOM 666 C C . LEU A 1 85 ? -2.490 -13.352 -11.070 1.00 53.56 85 LEU A C 1
ATOM 668 O O . LEU A 1 85 ? -3.581 -13.371 -11.634 1.00 53.56 85 LEU A O 1
ATOM 672 N N . SER A 1 86 ? -1.615 -14.355 -11.173 1.00 55.78 86 SER A N 1
ATOM 673 C CA . SER A 1 86 ? -1.905 -15.583 -11.921 1.00 55.78 86 SER A CA 1
ATOM 674 C C . SER A 1 86 ? -2.761 -16.568 -11.112 1.00 55.78 86 SER A C 1
ATOM 676 O O . SER A 1 86 ? -3.648 -17.206 -11.683 1.00 55.78 86 SER A O 1
ATOM 678 N N . ARG A 1 87 ? -2.607 -16.617 -9.777 1.00 54.16 87 ARG A N 1
ATOM 679 C CA . ARG A 1 87 ? -3.527 -17.298 -8.838 1.00 54.16 87 ARG A CA 1
ATOM 680 C C . ARG A 1 87 ? -4.853 -16.578 -8.656 1.00 54.16 87 ARG A C 1
ATOM 682 O O . ARG A 1 87 ? -5.811 -17.200 -8.191 1.00 54.16 87 ARG A O 1
ATOM 689 N N . ARG A 1 88 ? -4.966 -15.322 -9.097 1.00 52.56 88 ARG A N 1
ATOM 690 C CA . ARG A 1 88 ? -6.245 -14.666 -9.397 1.00 52.56 88 ARG A CA 1
ATOM 691 C C . ARG A 1 88 ? -6.861 -15.345 -10.627 1.00 52.56 88 ARG A C 1
ATOM 693 O O . ARG A 1 88 ? -7.072 -14.727 -11.666 1.00 52.56 88 ARG A O 1
ATOM 700 N N . GLN A 1 89 ? -7.161 -16.644 -10.510 1.00 55.19 89 GLN A N 1
ATOM 701 C CA . GLN A 1 89 ? -8.065 -17.326 -11.416 1.00 55.19 89 GLN A CA 1
ATOM 702 C C . GLN A 1 89 ? -9.267 -16.414 -11.572 1.00 55.19 89 GLN A C 1
ATOM 704 O O . GLN A 1 89 ? -9.881 -16.028 -10.574 1.00 55.19 89 GLN A O 1
ATOM 709 N N . LYS A 1 90 ? -9.511 -16.031 -12.829 1.00 52.75 90 LYS A N 1
ATOM 710 C CA . LYS A 1 90 ? -10.702 -15.354 -13.331 1.00 52.75 90 LYS A CA 1
ATOM 711 C C . LYS A 1 90 ? -11.850 -15.648 -12.372 1.00 52.75 90 LYS A C 1
ATOM 713 O O . LYS A 1 90 ? -12.376 -16.761 -12.413 1.00 52.75 90 LYS A O 1
ATOM 718 N N . ARG A 1 91 ? -12.173 -14.702 -11.469 1.00 52.66 91 ARG A N 1
ATOM 719 C CA . ARG A 1 91 ? -13.389 -14.799 -10.650 1.00 52.66 91 ARG A CA 1
ATOM 720 C C . ARG A 1 91 ? -14.463 -15.176 -11.655 1.00 52.66 91 ARG A C 1
ATOM 722 O O . ARG A 1 91 ? -14.608 -14.460 -12.646 1.00 52.66 91 ARG A O 1
ATOM 729 N N . GLN A 1 92 ? -15.072 -16.351 -11.497 1.00 55.28 92 GLN A N 1
ATOM 730 C CA . GLN A 1 92 ? -16.182 -16.764 -12.344 1.00 55.28 92 GLN A CA 1
ATOM 731 C C . GLN A 1 92 ? -17.257 -15.714 -12.099 1.00 55.28 92 GLN A C 1
ATOM 733 O O . GLN A 1 92 ? -17.944 -15.733 -11.083 1.00 55.28 92 GLN A O 1
ATOM 738 N N . LEU A 1 93 ? -17.261 -14.706 -12.967 1.00 51.72 93 LEU A N 1
ATOM 739 C CA . LEU A 1 93 ? -18.257 -13.667 -13.008 1.00 51.72 93 LEU A CA 1
ATOM 740 C C . LEU A 1 93 ? -19.548 -14.425 -13.269 1.00 51.72 93 LEU A C 1
ATOM 742 O O . LEU A 1 93 ? -19.667 -15.087 -14.299 1.00 51.72 93 LEU A O 1
ATOM 746 N N . ASP A 1 94 ? -20.430 -14.431 -12.277 1.00 51.50 94 ASP A N 1
ATOM 747 C CA . ASP A 1 94 ? -21.713 -15.101 -12.380 1.00 51.50 94 ASP A CA 1
ATOM 748 C C . ASP A 1 94 ? -22.387 -14.624 -13.674 1.00 51.50 94 ASP A C 1
ATOM 750 O O . ASP A 1 94 ? -22.558 -13.418 -13.881 1.00 51.50 94 ASP A O 1
ATOM 754 N N . ASN A 1 95 ? -22.708 -15.554 -14.578 1.00 55.59 95 ASN A N 1
ATOM 755 C CA . ASN A 1 95 ? -23.261 -15.238 -15.899 1.00 55.59 95 ASN A CA 1
ATOM 756 C C . ASN A 1 95 ? -24.559 -14.409 -15.791 1.00 55.59 95 ASN A C 1
ATOM 758 O O . ASN A 1 95 ? -24.921 -13.710 -16.734 1.00 55.59 95 ASN A O 1
ATOM 762 N N . SER A 1 96 ? -25.217 -14.441 -14.626 1.00 55.31 96 SER A N 1
ATOM 763 C CA . SER A 1 96 ? -26.376 -13.620 -14.260 1.00 55.31 96 SER A CA 1
ATOM 764 C C . SER A 1 96 ? -26.075 -12.110 -14.159 1.00 55.31 96 SER A C 1
ATOM 766 O O . SER A 1 96 ? -26.931 -11.281 -14.460 1.00 55.31 96 SER A O 1
ATOM 768 N N . LEU A 1 97 ? -24.850 -11.715 -13.785 1.00 55.16 97 LEU A N 1
ATOM 769 C CA . LEU A 1 97 ? -24.435 -10.303 -13.710 1.00 55.16 97 LEU A CA 1
ATOM 770 C C . LEU A 1 97 ? -23.892 -9.773 -15.046 1.00 55.16 97 LEU A C 1
ATOM 772 O O . LEU A 1 97 ? -23.898 -8.565 -15.277 1.00 55.16 97 LEU A O 1
ATOM 776 N N . VAL A 1 98 ? -23.452 -10.666 -15.939 1.00 53.62 98 VAL A N 1
ATOM 777 C CA . VAL A 1 98 ? -22.901 -10.321 -17.262 1.00 53.62 98 VAL A CA 1
ATOM 778 C C . VAL A 1 98 ? -23.970 -9.738 -18.183 1.00 53.62 98 VAL A C 1
ATOM 780 O O . VAL A 1 98 ? -23.692 -8.778 -18.900 1.00 53.62 98 VAL A O 1
ATOM 783 N N . SER A 1 99 ? -25.207 -10.242 -18.123 1.00 52.50 99 SER A N 1
ATOM 784 C CA . SER A 1 99 ? -26.284 -9.764 -19.002 1.00 52.50 99 SER A CA 1
ATOM 785 C C . SER A 1 99 ? -26.684 -8.308 -18.741 1.00 52.50 99 SER A C 1
ATOM 787 O O . SER A 1 99 ? -27.225 -7.665 -19.632 1.00 52.50 99 SER A O 1
ATOM 789 N N . ASN A 1 100 ? -26.391 -7.773 -17.549 1.00 50.28 100 ASN A N 1
ATOM 790 C CA . ASN A 1 100 ? -26.681 -6.380 -17.190 1.00 50.28 100 ASN A CA 1
ATOM 791 C C . ASN A 1 100 ? -25.460 -5.449 -17.314 1.00 50.28 100 ASN A C 1
ATOM 793 O O . ASN A 1 100 ? -25.621 -4.232 -17.283 1.00 50.28 100 ASN A O 1
ATOM 797 N N . LEU A 1 101 ? -24.248 -5.997 -17.453 1.00 52.22 101 LEU A N 1
ATOM 798 C CA . LEU A 1 101 ? -23.002 -5.229 -17.598 1.00 52.22 101 LEU A CA 1
ATOM 799 C C . LEU A 1 101 ? -22.604 -4.996 -19.058 1.00 52.22 101 LEU A C 1
ATOM 801 O O . LEU A 1 101 ? -21.761 -4.151 -19.331 1.00 52.22 101 LEU A O 1
ATOM 805 N N . GLN A 1 102 ? -23.212 -5.704 -20.010 1.00 48.91 102 GLN A N 1
ATOM 806 C CA . GLN A 1 102 ? -22.822 -5.625 -21.420 1.00 48.91 102 GLN A CA 1
ATOM 807 C C . GLN A 1 102 ? -23.214 -4.304 -22.117 1.00 48.91 102 GLN A C 1
ATOM 809 O O . GLN A 1 102 ? -22.891 -4.119 -23.286 1.00 48.91 102 GLN A O 1
ATOM 814 N N . GLN A 1 103 ? -23.882 -3.386 -21.409 1.00 49.03 103 GLN A N 1
ATOM 815 C CA . GLN A 1 103 ? -24.360 -2.114 -21.959 1.00 49.03 103 GLN A CA 1
ATOM 816 C C . GLN A 1 103 ? -23.608 -0.878 -21.433 1.00 49.03 103 GLN A C 1
ATOM 818 O O . GLN A 1 103 ? -23.760 0.193 -22.016 1.00 49.03 103 GLN A O 1
ATOM 823 N N . TRP A 1 104 ? -22.788 -0.991 -20.380 1.00 48.75 104 TRP A N 1
ATOM 824 C CA . TRP A 1 104 ? -22.089 0.167 -19.815 1.00 48.75 104 TRP A CA 1
ATOM 825 C C . TRP A 1 104 ? -20.574 -0.040 -19.802 1.00 48.75 104 TRP A C 1
ATOM 827 O O . TRP A 1 104 ? -20.051 -0.873 -19.070 1.00 48.75 104 TRP A O 1
ATOM 837 N N . ASP A 1 105 ? -19.925 0.812 -20.596 1.00 48.12 105 ASP A N 1
ATOM 838 C CA . ASP A 1 105 ? -18.512 1.200 -20.568 1.00 48.12 105 ASP A CA 1
ATOM 839 C C . ASP A 1 105 ? -17.532 0.504 -21.530 1.00 48.12 105 ASP A C 1
ATOM 841 O O . ASP A 1 105 ? -16.610 -0.211 -21.147 1.00 48.12 105 ASP A O 1
ATOM 845 N N . LEU A 1 106 ? -17.714 0.787 -22.825 1.00 50.22 106 LEU A N 1
ATOM 846 C CA . LEU A 1 106 ? -16.737 0.510 -23.886 1.00 50.22 106 LEU A CA 1
ATOM 847 C C . LEU A 1 106 ? -15.954 1.767 -24.323 1.00 50.22 106 LEU A C 1
ATOM 849 O O . LEU A 1 106 ? -15.324 1.750 -25.377 1.00 50.22 106 LEU A O 1
ATOM 853 N N . GLU A 1 107 ? -15.946 2.833 -23.511 1.00 49.00 107 GLU A N 1
ATOM 854 C CA . GLU A 1 107 ? -15.151 4.049 -23.777 1.00 49.00 107 GLU A CA 1
ATOM 855 C C . GLU A 1 107 ? -14.349 4.585 -22.572 1.00 49.00 107 GLU A C 1
ATOM 857 O O . GLU A 1 107 ? -13.412 5.357 -22.775 1.00 49.00 107 GLU A O 1
ATOM 862 N N . GLY A 1 108 ? -14.615 4.162 -21.333 1.00 54.66 108 GLY A N 1
ATOM 863 C CA . GLY A 1 108 ? -13.789 4.499 -20.172 1.00 54.66 108 GLY A CA 1
ATOM 864 C C . GLY A 1 108 ? -12.806 3.382 -19.834 1.00 54.66 108 GLY A C 1
ATOM 865 O O . GLY A 1 108 ? -13.218 2.270 -19.525 1.00 54.66 108 GLY A O 1
ATOM 866 N N . GLY A 1 109 ? -11.500 3.655 -19.864 1.00 55.41 109 GLY A N 1
ATOM 867 C CA . GLY A 1 109 ? -10.438 2.707 -19.500 1.00 55.41 109 GLY A CA 1
ATOM 868 C C . GLY A 1 109 ? -10.429 2.292 -18.021 1.00 55.41 109 GLY A C 1
ATOM 869 O O . GLY A 1 109 ? -9.466 2.584 -17.319 1.00 55.41 109 GLY A O 1
ATOM 870 N N . MET A 1 110 ? -11.475 1.615 -17.545 1.00 55.91 110 MET A N 1
ATOM 871 C CA . MET A 1 110 ? -11.529 0.995 -16.222 1.00 55.91 110 MET A CA 1
ATOM 872 C C . MET A 1 110 ? -10.901 -0.395 -16.264 1.00 55.91 110 MET A C 1
ATOM 874 O O . MET A 1 110 ? -11.282 -1.269 -17.048 1.00 55.91 110 MET A O 1
ATOM 878 N N . HIS A 1 111 ? -9.913 -0.608 -15.403 1.00 57.47 111 HIS A N 1
ATOM 879 C CA . HIS A 1 111 ? -9.260 -1.891 -15.232 1.00 57.47 111 HIS A CA 1
ATOM 880 C C . HIS A 1 111 ? -10.230 -2.853 -14.515 1.00 57.47 111 HIS A C 1
ATOM 882 O O . HIS A 1 111 ? -10.961 -2.440 -13.621 1.00 57.47 111 HIS A O 1
ATOM 888 N N . PRO A 1 112 ? -10.242 -4.163 -14.820 1.00 56.94 112 PRO A N 1
ATOM 889 C CA . PRO A 1 112 ? -11.183 -5.141 -14.243 1.00 56.94 112 PRO A CA 1
ATOM 890 C C . PRO A 1 112 ? -11.096 -5.345 -12.712 1.00 56.94 112 PRO A C 1
ATOM 892 O O . PRO A 1 112 ? -11.790 -6.203 -12.163 1.00 56.94 112 PRO A O 1
ATOM 895 N N . GLY A 1 113 ? -10.219 -4.611 -12.020 1.00 60.81 113 GLY A N 1
ATOM 896 C CA . GLY A 1 113 ? -10.134 -4.544 -10.559 1.00 60.81 113 GLY A CA 1
ATOM 897 C C . GLY A 1 113 ? -10.609 -3.216 -9.963 1.00 60.81 113 GLY A C 1
ATOM 898 O O . GLY A 1 113 ? -10.580 -3.084 -8.741 1.00 60.81 113 GLY A O 1
ATOM 899 N N . ASP A 1 114 ? -11.020 -2.265 -10.799 1.00 66.88 114 ASP A N 1
ATOM 900 C CA . ASP A 1 114 ? -11.486 -0.957 -10.370 1.00 66.88 114 ASP A CA 1
ATOM 901 C C . ASP A 1 114 ? -12.935 -1.091 -9.909 1.00 66.88 114 ASP A C 1
ATOM 903 O O . ASP A 1 114 ? -13.817 -1.537 -10.647 1.00 66.88 114 ASP A O 1
ATOM 907 N N . PHE A 1 115 ? -13.178 -0.745 -8.649 1.00 73.31 115 PHE A N 1
ATOM 908 C CA . PHE A 1 115 ? -14.529 -0.675 -8.118 1.00 73.31 115 PHE A CA 1
ATOM 909 C C . PHE A 1 115 ? -15.110 0.689 -8.454 1.00 73.31 115 PHE A C 1
ATOM 911 O O . PHE A 1 115 ? -14.495 1.723 -8.191 1.00 73.31 115 PHE A O 1
ATOM 918 N N . THR A 1 116 ? -16.332 0.706 -8.974 1.00 81.94 116 THR A N 1
ATOM 919 C CA . THR A 1 116 ? -17.095 1.954 -9.008 1.00 81.94 116 THR A CA 1
ATOM 920 C C . THR A 1 116 ? -17.442 2.363 -7.576 1.00 81.94 116 THR A C 1
ATOM 922 O O . THR A 1 116 ? -17.607 1.506 -6.700 1.00 81.94 116 THR A O 1
ATOM 925 N N . ALA A 1 117 ? -17.604 3.664 -7.319 1.00 80.81 117 ALA A N 1
ATOM 926 C CA . ALA A 1 117 ? -17.958 4.147 -5.982 1.00 80.81 117 ALA A CA 1
ATOM 927 C C . ALA A 1 117 ? -19.219 3.442 -5.440 1.00 80.81 117 ALA A C 1
ATOM 929 O O . ALA A 1 117 ? -19.263 3.030 -4.285 1.00 80.81 117 ALA A O 1
ATOM 930 N N . GLY A 1 118 ? -20.210 3.190 -6.304 1.00 82.19 118 GLY A N 1
ATOM 931 C CA . GLY A 1 118 ? -21.421 2.452 -5.936 1.00 82.19 118 GLY A CA 1
ATOM 932 C C . GLY A 1 118 ? -21.170 0.997 -5.515 1.00 82.19 118 GLY A C 1
ATOM 933 O O . GLY A 1 118 ? -21.804 0.514 -4.578 1.00 82.19 118 GLY A O 1
ATOM 934 N N . GLN A 1 119 ? -20.232 0.294 -6.159 1.00 83.31 119 GLN A N 1
ATOM 935 C CA . GLN A 1 119 ? -19.851 -1.064 -5.751 1.00 83.31 119 GLN A CA 1
ATOM 936 C C . GLN A 1 119 ? -19.133 -1.072 -4.398 1.00 83.31 119 GLN A C 1
ATOM 938 O O . GLN A 1 119 ? -19.386 -1.963 -3.586 1.00 83.31 119 GLN A O 1
ATOM 943 N N . LEU A 1 120 ? -18.286 -0.071 -4.137 1.00 84.75 120 LEU A N 1
ATOM 944 C CA . LEU A 1 120 ? -17.621 0.103 -2.848 1.00 84.75 120 LEU A CA 1
ATOM 945 C C . LEU A 1 120 ? -18.640 0.347 -1.725 1.00 84.75 120 LEU A C 1
ATOM 947 O O . LEU A 1 120 ? -18.647 -0.396 -0.745 1.00 84.75 120 LEU A O 1
ATOM 951 N N . TYR A 1 121 ? -19.543 1.322 -1.887 1.00 87.50 121 TYR A N 1
ATOM 952 C CA . TYR A 1 121 ? -20.557 1.644 -0.875 1.00 87.50 121 TYR A CA 1
ATOM 953 C C . TYR A 1 121 ? -21.484 0.464 -0.583 1.00 87.50 121 TYR A C 1
ATOM 955 O O . TYR A 1 121 ? -21.724 0.155 0.580 1.00 87.50 121 TYR A O 1
ATOM 963 N N . LYS A 1 122 ? -21.909 -0.279 -1.611 1.00 87.38 122 LYS A N 1
ATOM 964 C CA . LYS A 1 122 ? -22.697 -1.508 -1.429 1.00 87.38 122 LYS A CA 1
ATOM 965 C C . LYS A 1 122 ? -21.935 -2.587 -0.648 1.00 87.38 122 LYS A C 1
ATOM 967 O O . LYS A 1 122 ? -22.528 -3.331 0.129 1.00 87.38 122 LYS A O 1
ATOM 972 N N . GLY A 1 123 ? -20.618 -2.679 -0.840 1.00 86.81 123 GLY A N 1
ATOM 973 C CA . GLY A 1 123 ? -19.756 -3.556 -0.047 1.00 86.81 123 GLY A CA 1
ATOM 974 C C . GLY A 1 123 ? -19.724 -3.159 1.431 1.00 86.81 123 GLY A C 1
ATOM 975 O O . GLY A 1 123 ? -19.842 -4.022 2.301 1.00 86.81 123 GLY A O 1
ATOM 976 N N . ILE A 1 124 ? -19.624 -1.858 1.713 1.00 88.94 124 ILE A N 1
ATOM 977 C CA . ILE A 1 124 ? -19.626 -1.318 3.079 1.00 88.94 124 ILE A CA 1
ATOM 978 C C . ILE A 1 124 ? -20.993 -1.525 3.751 1.00 88.94 124 ILE A C 1
ATOM 980 O O . ILE A 1 124 ? -21.033 -1.926 4.912 1.00 88.94 124 ILE A O 1
ATOM 984 N N . GLU A 1 125 ? -22.106 -1.333 3.036 1.00 89.94 125 GLU A N 1
ATOM 985 C CA . GLU A 1 125 ? -23.459 -1.617 3.546 1.00 89.94 125 GLU A CA 1
ATOM 986 C C . GLU A 1 125 ? -23.594 -3.072 4.010 1.00 89.94 125 GLU A C 1
ATOM 988 O O . GLU A 1 125 ? -23.982 -3.323 5.151 1.00 89.94 125 GLU A O 1
ATOM 993 N N . ASN A 1 126 ? -23.193 -4.027 3.167 1.00 88.69 126 ASN A N 1
ATOM 994 C CA . ASN A 1 126 ? -23.245 -5.453 3.499 1.00 88.69 126 ASN A CA 1
ATOM 995 C C . ASN A 1 126 ? -22.342 -5.809 4.694 1.00 88.69 126 ASN A C 1
ATOM 997 O O . ASN A 1 126 ? -22.688 -6.657 5.523 1.00 88.69 126 ASN A O 1
ATOM 1001 N N . MET A 1 127 ? -21.173 -5.169 4.797 1.00 87.12 127 MET A N 1
ATOM 1002 C CA . MET A 1 127 ? -20.279 -5.347 5.940 1.00 87.12 127 MET A CA 1
ATOM 1003 C C . MET A 1 127 ? -20.943 -4.850 7.229 1.00 87.12 127 MET A C 1
ATOM 1005 O O . MET A 1 127 ? -20.960 -5.570 8.224 1.00 87.12 127 MET A O 1
ATOM 1009 N N . LEU A 1 128 ? -21.530 -3.653 7.210 1.00 88.94 128 LEU A N 1
ATOM 1010 C CA . LEU A 1 128 ? -22.211 -3.059 8.363 1.00 88.94 128 LEU A CA 1
ATOM 1011 C C . LEU A 1 128 ? -23.413 -3.892 8.824 1.00 88.94 128 LEU A C 1
ATOM 1013 O O . LEU A 1 128 ? -23.576 -4.087 10.028 1.00 88.94 128 LEU A O 1
ATOM 1017 N N . GLU A 1 129 ? -24.189 -4.451 7.893 1.00 89.88 129 GLU A N 1
ATOM 1018 C CA . GLU A 1 129 ? -25.281 -5.381 8.214 1.00 89.88 129 GLU A CA 1
ATOM 1019 C C . GLU A 1 129 ? -24.776 -6.644 8.919 1.00 89.88 129 GLU A C 1
ATOM 1021 O O . GLU A 1 129 ? -25.390 -7.099 9.883 1.00 89.88 129 GLU A O 1
ATOM 1026 N N . THR A 1 130 ? -23.610 -7.163 8.518 1.00 90.56 130 THR A N 1
ATOM 1027 C CA . THR A 1 130 ? -22.977 -8.320 9.177 1.00 90.56 130 THR A CA 1
ATOM 1028 C C . THR A 1 130 ? -22.586 -8.011 10.627 1.00 90.56 130 THR A C 1
ATOM 1030 O O . THR A 1 130 ? -22.665 -8.882 11.492 1.00 90.56 130 THR A O 1
ATOM 1033 N N . TYR A 1 131 ? -22.213 -6.763 10.918 1.00 89.12 131 TYR A N 1
ATOM 1034 C CA . TYR A 1 131 ? -21.937 -6.283 12.277 1.00 89.12 131 TYR A CA 1
ATOM 1035 C C . TYR A 1 131 ? -23.199 -5.869 13.057 1.00 89.12 131 TYR A C 1
ATOM 1037 O O . TYR A 1 131 ? -23.090 -5.446 14.207 1.00 89.12 131 TYR A O 1
ATOM 1045 N N . GLY A 1 132 ? -24.393 -6.009 12.470 1.00 89.38 132 GLY A N 1
ATOM 1046 C CA . GLY A 1 132 ? -25.674 -5.710 13.117 1.00 89.38 132 GLY A CA 1
ATOM 1047 C C . GLY A 1 132 ? -26.143 -4.258 12.982 1.00 89.38 132 GLY A C 1
ATOM 1048 O O . GLY A 1 132 ? -27.081 -3.857 13.672 1.00 89.38 132 GLY A O 1
ATOM 1049 N N . PHE A 1 133 ? -25.527 -3.461 12.107 1.00 89.62 133 PHE A N 1
ATOM 1050 C CA . PHE A 1 133 ? -25.958 -2.095 11.809 1.00 89.62 133 PHE A CA 1
ATOM 1051 C C . PHE A 1 133 ? -26.885 -2.060 10.592 1.00 89.62 133 PHE A C 1
ATOM 1053 O O . PHE A 1 133 ? -26.712 -2.803 9.633 1.00 89.62 133 PHE A O 1
ATOM 1060 N N . HIS A 1 134 ? -27.874 -1.167 10.598 1.00 90.56 134 HIS A N 1
ATOM 1061 C CA . HIS A 1 134 ? -28.784 -1.023 9.463 1.00 90.56 134 HIS A CA 1
ATOM 1062 C C . HIS A 1 134 ? -28.099 -0.261 8.317 1.00 90.56 134 HIS A C 1
ATOM 1064 O O . HIS A 1 134 ? -27.452 0.757 8.559 1.00 90.56 134 HIS A O 1
ATOM 1070 N N . ARG A 1 135 ? -28.306 -0.676 7.060 1.00 85.56 135 ARG A N 1
ATOM 1071 C CA . ARG A 1 135 ? -27.760 -0.021 5.848 1.00 85.56 135 ARG A CA 1
ATOM 1072 C C . ARG A 1 135 ? -27.917 1.505 5.802 1.00 85.56 135 ARG A C 1
ATOM 1074 O O . ARG A 1 135 ? -27.033 2.216 5.342 1.00 85.56 135 ARG A O 1
ATOM 1081 N N . SER A 1 136 ? -29.014 2.034 6.351 1.00 87.19 136 SER A N 1
ATOM 1082 C CA . SER A 1 136 ? -29.267 3.484 6.403 1.00 87.19 136 SER A CA 1
ATOM 1083 C C . SER A 1 136 ? -28.269 4.258 7.270 1.00 87.19 136 SER A C 1
ATOM 1085 O O . SER A 1 136 ? -28.158 5.474 7.128 1.00 87.19 136 SER A O 1
ATOM 1087 N N . CYS A 1 137 ? -27.566 3.587 8.186 1.00 88.50 137 CYS A N 1
ATOM 1088 C CA . CYS A 1 137 ? -26.552 4.210 9.029 1.00 88.50 137 CYS A CA 1
ATOM 1089 C C . CYS A 1 137 ? -25.354 4.700 8.213 1.00 88.50 137 CYS A C 1
ATOM 1091 O O . CYS A 1 137 ? -24.804 5.738 8.562 1.00 88.50 137 CYS A O 1
ATOM 1093 N N . LEU A 1 138 ? -24.996 4.022 7.115 1.00 90.38 138 LEU A N 1
ATOM 1094 C CA . LEU A 1 138 ? -23.887 4.445 6.258 1.00 90.38 138 LEU A CA 1
ATOM 1095 C C . LEU A 1 138 ? -24.177 5.806 5.620 1.00 90.38 138 LEU A C 1
ATOM 1097 O O . LEU A 1 138 ? -23.416 6.751 5.803 1.00 90.38 138 LEU A O 1
ATOM 1101 N N . LEU A 1 139 ? -25.324 5.934 4.951 1.00 87.88 139 LEU A N 1
ATOM 1102 C CA . LEU A 1 139 ? -25.743 7.196 4.334 1.00 87.88 139 LEU A CA 1
ATOM 1103 C C . LEU A 1 139 ? -25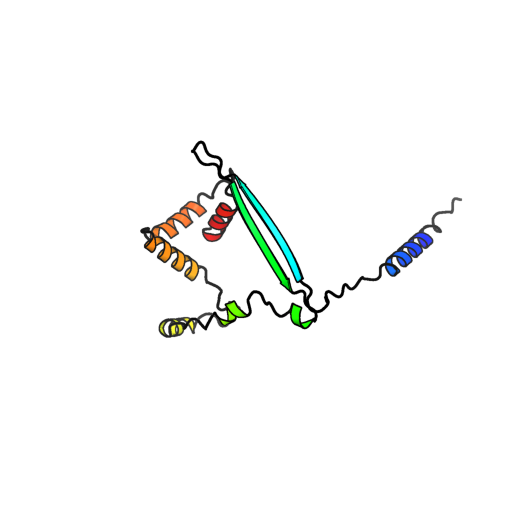.862 8.320 5.366 1.00 87.88 139 LEU A C 1
ATOM 1105 O O . LEU A 1 139 ? -25.443 9.445 5.112 1.00 87.88 139 LEU A O 1
ATOM 1109 N N . ARG A 1 140 ? -26.380 8.011 6.559 1.00 89.56 140 ARG A N 1
ATOM 1110 C CA . ARG A 1 140 ? -26.463 8.990 7.643 1.00 89.56 140 ARG A CA 1
ATOM 1111 C C . ARG A 1 140 ? -25.079 9.412 8.136 1.00 89.56 140 ARG A C 1
ATOM 1113 O O . ARG A 1 140 ? -24.868 10.596 8.345 1.00 89.56 140 ARG A O 1
ATOM 1120 N N . SER A 1 141 ? -24.134 8.479 8.263 1.00 87.69 141 SER A N 1
ATOM 1121 C CA . SER A 1 141 ? -22.753 8.798 8.642 1.00 87.69 141 SER A CA 1
ATOM 1122 C C . SER A 1 141 ? -22.043 9.665 7.602 1.00 87.69 141 SER A C 1
ATOM 1124 O O . SER A 1 141 ? -21.379 10.618 7.984 1.00 87.69 141 SER A O 1
ATOM 1126 N N . VAL A 1 142 ? -22.256 9.410 6.307 1.00 89.62 142 VAL A N 1
ATOM 1127 C CA . VAL A 1 142 ? -21.735 10.235 5.203 1.00 89.62 142 VAL A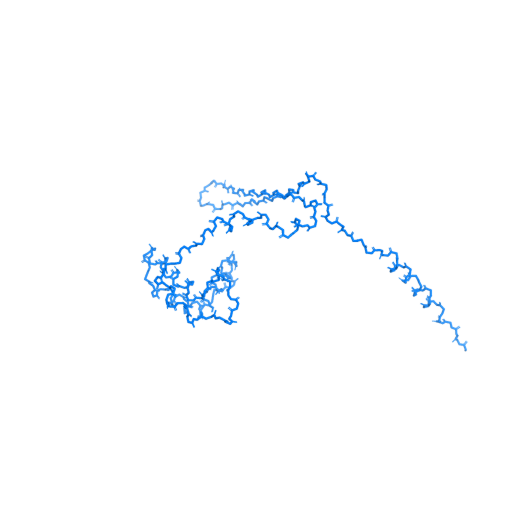 CA 1
ATOM 1128 C C . VAL A 1 142 ? -22.269 11.666 5.292 1.00 89.62 142 VAL A C 1
ATOM 1130 O O . VAL A 1 142 ? -21.494 12.616 5.271 1.00 89.62 142 VAL A O 1
ATOM 1133 N N . CYS A 1 143 ? -23.585 11.845 5.457 1.00 88.38 143 CYS A N 1
ATOM 1134 C CA . CYS A 1 143 ? -24.179 13.182 5.548 1.00 88.38 143 CYS A CA 1
ATOM 1135 C C . CYS A 1 143 ? -23.725 13.959 6.792 1.00 88.38 143 CYS A C 1
ATOM 1137 O O . CYS A 1 143 ? -23.456 15.154 6.693 1.00 88.38 143 CYS A O 1
ATOM 1139 N N . GLU A 1 144 ? -23.637 13.299 7.948 1.00 87.88 144 GLU A N 1
ATOM 1140 C CA . GLU A 1 144 ? -23.172 13.933 9.188 1.00 87.88 144 GLU A CA 1
ATOM 1141 C C . GLU A 1 144 ? -21.686 14.310 9.098 1.00 87.88 144 GLU A C 1
ATOM 1143 O O . GLU A 1 144 ? -21.315 15.404 9.511 1.00 87.88 144 GLU A O 1
ATOM 1148 N N . LEU A 1 145 ? -20.844 13.463 8.493 1.00 85.94 145 LEU A N 1
ATOM 1149 C CA . LEU A 1 145 ? -19.420 13.756 8.279 1.00 85.94 145 LEU A CA 1
ATOM 1150 C C . LEU A 1 145 ? -19.185 14.868 7.253 1.00 85.94 145 LEU A C 1
ATOM 1152 O O . LEU A 1 145 ? -18.285 15.683 7.436 1.00 85.94 145 LEU A O 1
ATOM 1156 N N . ALA A 1 146 ? -20.001 14.935 6.200 1.00 84.44 146 ALA A N 1
ATOM 1157 C CA . ALA A 1 146 ? -19.933 16.017 5.221 1.00 84.44 146 ALA A CA 1
ATOM 1158 C C . ALA A 1 146 ? -20.324 17.376 5.830 1.00 84.44 146 ALA A C 1
ATOM 1160 O O . ALA A 1 146 ? -19.802 18.412 5.420 1.00 84.44 146 ALA A O 1
ATOM 1161 N N . LEU A 1 147 ? -21.236 17.380 6.809 1.00 86.00 147 LEU A N 1
ATOM 1162 C CA . LEU A 1 147 ? -21.657 18.589 7.520 1.00 86.00 147 LEU A CA 1
ATOM 1163 C C . LEU A 1 147 ? -20.689 18.971 8.654 1.00 86.00 147 LEU A C 1
ATOM 1165 O O . LEU A 1 147 ? -20.457 20.156 8.901 1.00 86.00 147 LEU A O 1
ATOM 1169 N N . HIS A 1 148 ? -20.128 17.973 9.336 1.00 83.38 148 HIS A N 1
ATOM 1170 C CA . HIS A 1 148 ? -19.235 18.117 10.482 1.00 83.38 148 HIS A CA 1
ATOM 1171 C C . HIS A 1 148 ? -17.950 17.306 10.260 1.00 83.38 148 HIS A C 1
ATOM 1173 O O . HIS A 1 148 ? -17.826 16.191 10.778 1.00 83.38 148 HIS A O 1
ATOM 1179 N N . PRO A 1 149 ? -16.978 17.847 9.500 1.00 79.69 149 PRO A N 1
ATOM 1180 C CA . PRO A 1 149 ? -15.711 17.167 9.283 1.00 79.69 149 PRO A CA 1
ATOM 1181 C C . PRO A 1 149 ? -14.964 17.006 10.608 1.00 79.69 149 PRO A C 1
ATOM 1183 O O . PRO A 1 149 ? -15.068 17.846 11.507 1.00 79.69 149 PRO A O 1
ATOM 1186 N N . PHE A 1 150 ? -14.194 15.924 10.728 1.00 76.06 150 PHE A N 1
ATOM 1187 C CA . PHE A 1 150 ? -13.348 15.708 11.896 1.00 76.06 150 PHE A CA 1
ATOM 1188 C C . PHE A 1 150 ? -12.397 16.895 12.090 1.00 76.06 150 PHE A C 1
ATOM 1190 O O . PHE A 1 150 ? -11.714 17.312 11.153 1.00 76.06 150 PHE A O 1
ATOM 1197 N N . ALA A 1 151 ? -12.362 17.435 13.305 1.00 68.56 151 ALA A N 1
ATOM 1198 C CA . ALA A 1 151 ? -11.466 18.525 13.648 1.00 68.56 151 ALA A CA 1
ATOM 1199 C C . ALA A 1 151 ? -10.002 18.031 13.678 1.00 68.56 151 ALA A C 1
ATOM 1201 O O . ALA A 1 151 ? -9.716 16.889 14.039 1.00 68.56 151 ALA A O 1
ATOM 1202 N N . GLU A 1 152 ? -9.071 18.875 13.220 1.00 66.00 152 GLU A N 1
ATOM 1203 C CA . GLU A 1 152 ? -7.643 18.541 13.055 1.00 66.00 152 GLU A CA 1
ATOM 1204 C C . GLU A 1 152 ? -6.864 18.458 14.386 1.00 66.00 152 GLU A C 1
ATOM 1206 O O . GLU A 1 152 ? -5.645 18.263 14.410 1.00 66.00 152 GLU A O 1
ATOM 1211 N N . ASP A 1 153 ? -7.544 18.592 15.518 1.00 62.84 153 ASP A N 1
ATOM 1212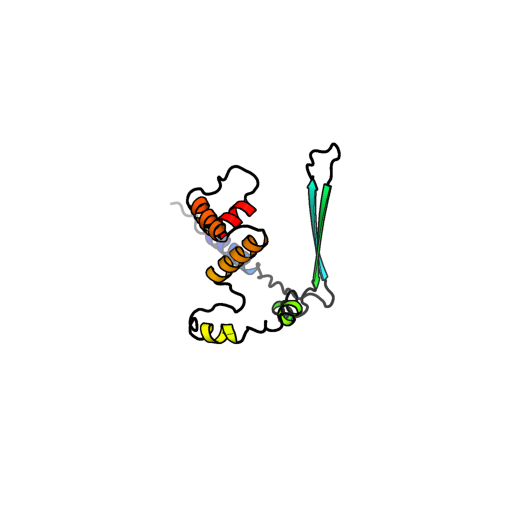 C CA . ASP A 1 153 ? -6.982 18.535 16.855 1.00 62.84 153 ASP A CA 1
ATOM 1213 C C . ASP A 1 153 ? -6.925 17.087 17.372 1.00 62.84 153 ASP A C 1
ATOM 1215 O O . ASP A 1 153 ? -7.786 16.630 18.112 1.00 62.84 153 ASP A O 1
ATOM 1219 N N . HIS A 1 154 ? -5.846 16.384 16.988 1.00 56.12 154 HIS A N 1
ATOM 1220 C CA . HIS A 1 154 ? -5.168 15.263 17.681 1.00 56.12 154 HIS A CA 1
ATOM 1221 C C . HIS A 1 154 ? -4.968 13.961 16.875 1.00 56.12 154 HIS A C 1
ATOM 1223 O O . HIS A 1 154 ? -5.887 13.423 16.271 1.00 56.12 154 HIS A O 1
ATOM 1229 N N . PHE A 1 155 ? -3.729 13.438 16.975 1.00 56.25 155 PHE A N 1
ATOM 1230 C CA . PHE A 1 155 ? -3.187 12.055 16.915 1.00 56.25 155 PHE A CA 1
ATOM 1231 C C . PHE A 1 155 ? -3.693 10.988 15.915 1.00 56.25 155 PHE A C 1
ATOM 1233 O O . PHE A 1 155 ? -2.973 10.016 15.695 1.00 56.25 155 PHE A O 1
ATOM 1240 N N . TYR A 1 156 ? -4.838 11.143 15.256 1.00 61.12 156 TYR A N 1
ATOM 1241 C CA . TYR A 1 156 ? -5.426 10.153 14.342 1.00 61.12 156 TYR A CA 1
ATOM 1242 C C . TYR A 1 156 ? -5.348 10.568 12.868 1.00 61.12 156 TYR A C 1
ATOM 1244 O O . TYR A 1 156 ? -6.097 10.055 12.043 1.00 61.12 156 TYR A O 1
ATOM 1252 N N . GLY A 1 157 ? -4.415 11.463 12.522 1.00 69.62 157 GLY A N 1
ATOM 1253 C CA . GLY A 1 157 ? -4.365 12.154 11.228 1.00 69.62 157 GLY A CA 1
ATOM 1254 C C . GLY A 1 157 ? -4.576 11.259 10.003 1.00 69.62 157 GLY A C 1
ATOM 1255 O O . GLY A 1 157 ? -5.390 11.594 9.153 1.00 69.62 157 GLY A O 1
ATOM 1256 N N . MET A 1 158 ? -3.929 10.091 9.931 1.00 75.25 158 MET A N 1
ATOM 1257 C CA . MET A 1 158 ? -4.058 9.208 8.763 1.00 75.25 158 MET A CA 1
ATOM 1258 C C . MET A 1 158 ? -5.419 8.502 8.686 1.00 75.25 158 MET A C 1
ATOM 1260 O O . MET A 1 158 ? -6.037 8.486 7.626 1.00 75.25 158 MET A O 1
ATOM 1264 N N . ILE A 1 159 ? -5.922 7.959 9.799 1.00 77.81 159 ILE A N 1
ATOM 1265 C CA . ILE A 1 159 ? -7.228 7.278 9.825 1.00 77.81 159 ILE A CA 1
ATOM 1266 C C . ILE A 1 159 ? -8.338 8.289 9.549 1.00 77.81 159 ILE A C 1
ATOM 1268 O O . ILE A 1 159 ? -9.216 8.030 8.732 1.00 77.81 159 ILE A O 1
ATOM 1272 N N . THR A 1 160 ? -8.258 9.462 10.171 1.00 77.31 160 THR A N 1
ATOM 1273 C CA . THR A 1 160 ? -9.190 10.563 9.941 1.00 77.31 160 THR A CA 1
ATOM 1274 C C . THR A 1 160 ? -9.193 10.984 8.473 1.00 77.31 160 THR A C 1
ATOM 1276 O O . THR A 1 160 ? -10.257 11.067 7.873 1.00 77.31 160 THR A O 1
ATOM 1279 N N . GLN A 1 161 ? -8.021 11.160 7.855 1.00 74.12 161 GLN A N 1
ATOM 1280 C CA . GLN A 1 161 ? -7.904 11.489 6.430 1.00 74.12 161 GLN A CA 1
ATOM 1281 C C . GLN A 1 161 ? -8.498 10.411 5.522 1.00 74.12 161 GLN A C 1
ATOM 1283 O O . GLN A 1 161 ? -9.173 10.746 4.553 1.00 74.12 161 GLN A O 1
ATOM 1288 N N . VAL A 1 162 ? -8.278 9.130 5.831 1.00 80.62 162 VAL A N 1
ATOM 1289 C CA . VAL A 1 162 ? -8.850 8.015 5.063 1.00 80.62 162 VAL A CA 1
ATOM 1290 C C . VAL A 1 162 ? -10.370 7.986 5.193 1.00 80.62 162 VAL A C 1
ATOM 1292 O O . VAL A 1 162 ? -11.055 7.824 4.189 1.00 80.62 162 VAL A O 1
ATOM 1295 N N . ILE A 1 163 ? -10.912 8.158 6.400 1.00 79.56 163 ILE A N 1
ATOM 1296 C CA . ILE A 1 163 ? -12.363 8.149 6.621 1.00 79.56 163 ILE A CA 1
ATOM 1297 C C . ILE A 1 163 ? -13.012 9.347 5.927 1.00 79.56 163 ILE A C 1
ATOM 1299 O O . ILE A 1 163 ? -14.017 9.160 5.248 1.00 79.56 163 ILE A O 1
ATOM 1303 N N . THR A 1 164 ? -12.427 10.541 6.036 1.00 78.44 164 THR A N 1
ATOM 1304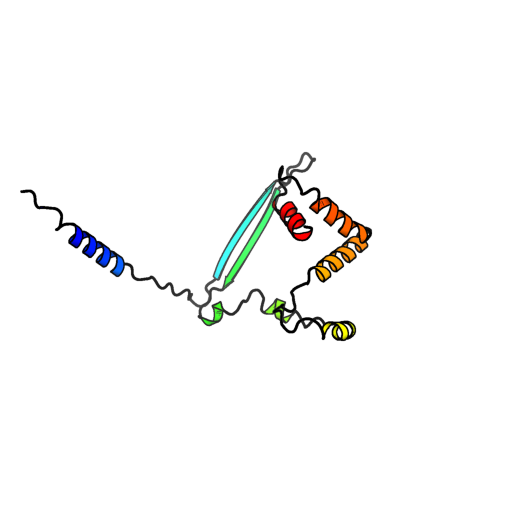 C CA . THR A 1 164 ? -12.900 11.722 5.305 1.00 78.44 164 THR A CA 1
ATOM 1305 C C . THR A 1 164 ? -12.854 11.464 3.800 1.00 78.44 164 THR A C 1
ATOM 1307 O O . THR A 1 164 ? -13.882 11.540 3.151 1.00 78.44 164 THR A O 1
ATOM 1310 N N . PHE A 1 165 ? -11.720 11.028 3.245 1.00 79.50 165 PHE A N 1
ATOM 1311 C CA . PHE A 1 165 ? -11.595 10.733 1.811 1.00 79.50 165 PHE A CA 1
ATOM 1312 C C . PHE A 1 165 ? -12.603 9.691 1.296 1.00 79.50 165 PHE A C 1
ATOM 1314 O O . PHE A 1 165 ? -13.045 9.771 0.154 1.00 79.50 165 PHE A O 1
ATOM 1321 N N . LEU A 1 166 ? -12.942 8.687 2.107 1.00 78.06 166 LEU A N 1
ATOM 1322 C CA . LEU A 1 166 ? -13.876 7.636 1.706 1.00 78.06 166 LEU A CA 1
ATOM 1323 C C . LEU A 1 166 ? -15.347 8.030 1.855 1.00 78.06 166 LEU A C 1
ATOM 1325 O O . LEU A 1 166 ? -16.180 7.414 1.196 1.00 78.06 166 LEU A O 1
ATOM 1329 N N . LEU A 1 167 ? -15.674 8.973 2.742 1.00 75.38 167 LEU A N 1
ATOM 1330 C CA . LEU A 1 167 ? -17.052 9.282 3.137 1.00 75.38 167 LEU A CA 1
ATOM 1331 C C . LEU A 1 167 ? -17.481 10.728 2.840 1.00 75.38 167 LEU A C 1
ATOM 1333 O O . LEU A 1 167 ? -18.614 11.075 3.164 1.00 75.38 167 LEU A O 1
ATOM 1337 N N . THR A 1 168 ? -16.628 11.554 2.228 1.00 68.81 168 THR A N 1
ATOM 1338 C CA . THR A 1 168 ? -16.950 12.896 1.703 1.00 68.81 168 THR A CA 1
ATOM 1339 C C . THR A 1 168 ? -16.506 13.015 0.256 1.00 68.81 168 THR A C 1
ATOM 1341 O O . THR A 1 168 ? -17.320 13.472 -0.574 1.00 68.81 168 THR A O 1
#

Radius of gyration: 29.68 Å; chains: 1; bounding box: 69×74×60 Å